Protein AF-A0A248TL08-F1 (afdb_monomer)

Nearest PDB structures (foldse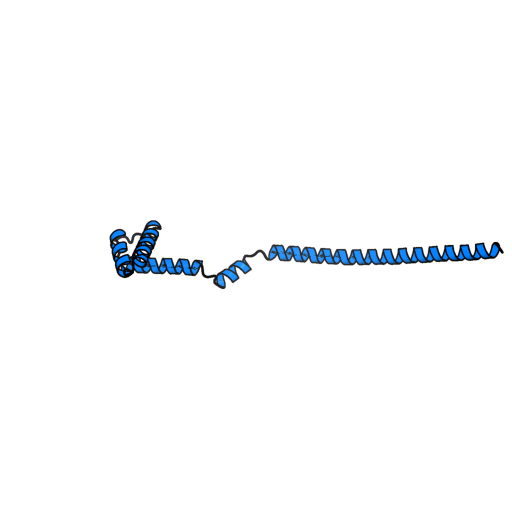ek):
  2rn7-assembly1_A  TM=7.076E-01  e=9.844E-02  Shigella flexneri
  4uus-assembly2_F  TM=6.185E-01  e=2.754E-01  Drosophila melanogaster
  1le8-assembly1_B  TM=5.223E-01  e=2.012E+00  Saccharomyces cerevisiae

Organism: NCBI:txid859143

pLDDT: mean 87.81, std 11.12, range [38.75, 98.25]

Mean predicted aligned error: 14.55 Å

Solvent-accessible surface area (backbone atoms only — not comparable to full-atom values): 7388 Å² total; per-residue (Å²): 135,83,84,76,76,88,47,72,70,56,52,51,52,48,52,50,42,42,49,53,29,55,72,74,70,47,56,66,66,58,26,28,47,53,42,12,65,76,70,77,49,52,42,67,58,47,50,56,50,52,53,50,54,50,50,52,53,51,58,68,72,47,88,46,69,66,59,52,53,49,47,64,70,67,48,70,60,66,58,58,52,51,51,52,52,52,53,53,53,51,49,54,54,50,52,53,51,49,51,54,51,48,52,53,49,52,54,52,52,51,52,51,52,53,52,52,50,50,52,52,52,52,52,50,52,56,53,58,78,69,109

InterPro domains:
  IPR001005 SANT/Myb domain [PS50090] (1-54)
  IPR001005 SANT/Myb domain [SM00717] (2-56)
  IPR001005 SANT/Myb domain [cd00167] (5-54)
  IPR009057 Homedomain-like superfamily [SSF46689] (5-113)

Structure (mmCIF, N/CA/C/O backbone):
data_AF-A0A248TL08-F1
#
_entry.id   AF-A0A248TL08-F1
#
loop_
_atom_site.group_PDB
_atom_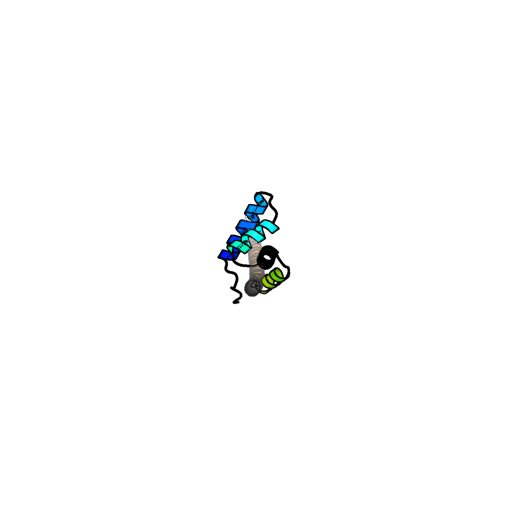site.id
_atom_site.type_symbol
_atom_site.label_atom_id
_atom_site.label_alt_id
_atom_site.label_comp_id
_atom_site.label_asym_id
_atom_site.label_entity_id
_atom_site.label_seq_id
_atom_site.pdbx_PDB_ins_code
_atom_site.Cartn_x
_atom_site.Cartn_y
_atom_site.Cartn_z
_atom_site.occupancy
_atom_site.B_iso_or_equiv
_atom_site.auth_seq_id
_atom_site.auth_comp_id
_atom_site.auth_asym_id
_atom_site.auth_atom_id
_atom_site.pdbx_PDB_model_num
ATOM 1 N N . MET A 1 1 ? -35.975 -19.083 43.648 1.00 38.75 1 MET A N 1
ATOM 2 C CA . MET A 1 1 ? -36.032 -17.703 43.125 1.00 38.75 1 MET A CA 1
ATOM 3 C C . MET A 1 1 ? -35.172 -17.673 41.878 1.00 38.75 1 MET A C 1
ATOM 5 O O . MET A 1 1 ? -33.973 -17.887 41.975 1.00 38.75 1 MET A O 1
ATOM 9 N N . THR A 1 2 ? -35.785 -17.579 40.704 1.00 44.53 2 THR A N 1
ATOM 10 C CA . THR A 1 2 ? -35.083 -17.592 39.417 1.00 44.53 2 THR A CA 1
ATOM 11 C C . THR A 1 2 ? -34.387 -16.250 39.218 1.00 44.53 2 THR A C 1
ATOM 13 O O . THR A 1 2 ? -35.051 -15.216 39.211 1.00 44.53 2 THR A O 1
ATOM 16 N N . HIS A 1 3 ? -33.061 -16.244 39.079 1.00 54.44 3 HIS A N 1
ATOM 17 C CA . HIS A 1 3 ? -32.327 -15.039 38.696 1.00 54.44 3 HIS A CA 1
ATOM 18 C C . HIS A 1 3 ? -32.708 -14.679 37.254 1.00 54.44 3 HIS A C 1
ATOM 20 O O . HIS A 1 3 ? -32.208 -15.281 36.308 1.00 54.44 3 HIS A O 1
ATOM 26 N N . ALA A 1 4 ? -33.646 -13.744 37.087 1.00 73.25 4 ALA A N 1
ATOM 27 C CA . ALA A 1 4 ? -34.045 -13.253 35.775 1.00 73.25 4 ALA A CA 1
ATOM 28 C C . ALA A 1 4 ? -32.848 -12.565 35.100 1.00 73.25 4 ALA A C 1
ATOM 30 O O . ALA A 1 4 ? -32.309 -11.592 35.639 1.00 73.25 4 ALA A O 1
ATOM 31 N N . SER A 1 5 ? -32.441 -13.076 33.935 1.00 83.19 5 SER A N 1
ATOM 32 C CA . SER A 1 5 ? -31.373 -12.487 33.124 1.00 83.19 5 SER A CA 1
ATOM 33 C C . SER A 1 5 ? -31.722 -11.045 32.762 1.00 83.19 5 SER A C 1
ATOM 35 O O . SER A 1 5 ? -32.852 -10.768 32.361 1.00 83.19 5 SER A O 1
ATOM 37 N N . TRP A 1 6 ? -30.758 -10.136 32.903 1.00 86.69 6 TRP A N 1
ATOM 38 C CA . TRP A 1 6 ? -30.902 -8.735 32.503 1.00 86.69 6 TRP A CA 1
ATOM 39 C C . TRP A 1 6 ? -31.280 -8.627 31.025 1.00 86.69 6 TRP A C 1
ATOM 41 O O . TRP A 1 6 ? -30.669 -9.299 30.191 1.00 86.69 6 TRP A O 1
ATOM 51 N N . GLN A 1 7 ? -32.287 -7.809 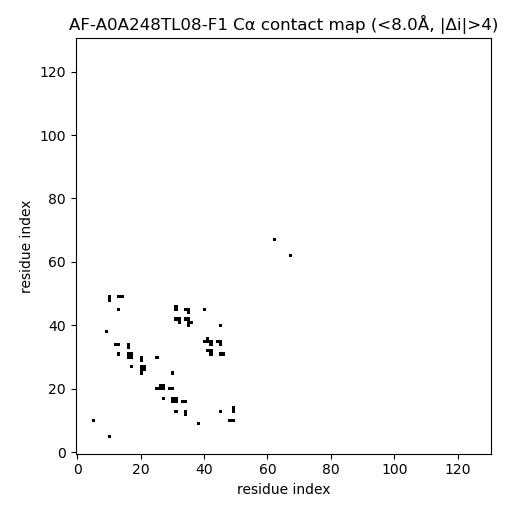30.727 1.00 89.50 7 GLN A N 1
ATOM 52 C CA . GLN A 1 7 ? -32.717 -7.489 29.365 1.00 89.50 7 GLN A CA 1
ATOM 53 C C . GLN A 1 7 ? -32.228 -6.095 28.961 1.00 89.50 7 GLN A C 1
ATOM 55 O O . GLN A 1 7 ? -31.955 -5.255 29.815 1.00 89.50 7 GLN A O 1
ATOM 60 N N . GLU A 1 8 ? -32.178 -5.821 27.660 1.00 87.50 8 GLU A N 1
ATOM 61 C CA . GLU A 1 8 ? -31.778 -4.506 27.141 1.00 87.50 8 GLU A CA 1
ATOM 62 C C . GLU A 1 8 ? -32.714 -3.377 27.610 1.00 87.50 8 GLU A C 1
ATOM 64 O O . GLU A 1 8 ? -32.259 -2.282 27.932 1.00 87.50 8 GLU A O 1
ATOM 69 N N . SER A 1 9 ? -34.013 -3.657 27.756 1.00 88.81 9 SER A N 1
ATOM 70 C CA . SER A 1 9 ? -34.980 -2.716 28.337 1.00 88.81 9 SER A CA 1
ATOM 71 C C . SER A 1 9 ? -34.671 -2.365 29.796 1.00 88.81 9 SER A C 1
ATOM 73 O O . SER A 1 9 ? -34.906 -1.236 30.224 1.00 88.81 9 SER A O 1
ATOM 75 N N . ASP A 1 10 ? -34.133 -3.320 30.564 1.00 90.50 10 ASP A N 1
ATOM 76 C CA . ASP A 1 10 ? -33.750 -3.100 31.963 1.00 90.50 10 ASP A CA 1
ATOM 77 C C . ASP A 1 10 ? -32.528 -2.180 32.048 1.00 90.50 10 ASP A C 1
ATOM 79 O O . ASP A 1 10 ? -32.446 -1.322 32.927 1.00 90.50 10 ASP A O 1
ATOM 83 N N . ASP A 1 11 ? -31.589 -2.363 31.119 1.00 91.50 11 ASP A N 1
ATOM 84 C CA . ASP A 1 11 ? -30.370 -1.569 30.997 1.00 91.50 11 ASP A CA 1
ATOM 85 C C . ASP A 1 11 ? -30.679 -0.125 30.582 1.00 91.50 11 ASP A C 1
ATOM 87 O O . ASP A 1 11 ? -30.146 0.811 31.180 1.00 91.50 11 ASP A O 1
ATOM 91 N N . GLN A 1 12 ? -31.580 0.063 29.609 1.00 92.31 12 GLN A N 1
ATOM 92 C CA . GLN A 1 12 ? -32.045 1.386 29.176 1.00 92.31 12 GLN A CA 1
ATOM 93 C C . GLN A 1 12 ? -32.712 2.150 30.324 1.00 92.31 12 GLN A C 1
ATOM 95 O O . GLN A 1 12 ? -32.343 3.293 30.592 1.00 92.31 12 GLN A O 1
ATOM 100 N N . LEU A 1 13 ? -33.630 1.505 31.052 1.00 92.38 13 LEU A N 1
ATOM 101 C CA . LEU A 1 13 ? -34.315 2.124 32.190 1.00 92.38 13 LEU A CA 1
ATOM 102 C C . LEU A 1 13 ? -33.337 2.505 33.313 1.00 92.38 13 LEU A C 1
ATOM 104 O O . LEU A 1 13 ? -33.469 3.558 33.938 1.00 92.38 13 LEU A O 1
ATOM 108 N N . LEU A 1 14 ? -32.356 1.643 33.591 1.00 92.94 14 LEU A N 1
ATOM 109 C CA . LEU A 1 14 ? -31.330 1.898 34.598 1.00 92.94 14 LEU A CA 1
ATOM 110 C C . LEU A 1 14 ? -30.432 3.080 34.208 1.00 92.94 14 LEU A C 1
ATOM 112 O O . LEU A 1 14 ? -30.107 3.908 35.058 1.00 92.94 14 LEU A O 1
ATOM 116 N N . GLU A 1 15 ? -30.029 3.168 32.940 1.00 92.75 15 GLU A N 1
ATOM 117 C CA . GLU A 1 15 ? -29.216 4.275 32.436 1.00 92.75 15 GLU A CA 1
ATOM 118 C C . GLU A 1 15 ? -29.989 5.601 32.449 1.00 92.75 15 GLU A C 1
ATOM 120 O O . GLU A 1 15 ? -29.453 6.608 32.913 1.00 92.75 15 GLU A O 1
ATOM 125 N N . GLU A 1 16 ? -31.253 5.595 32.022 1.00 93.62 16 GLU A N 1
ATOM 126 C CA . GLU A 1 16 ? -32.139 6.763 32.039 1.00 93.62 16 GLU A CA 1
ATOM 127 C C . GLU A 1 16 ? -32.307 7.328 33.455 1.00 93.62 16 GLU A C 1
ATOM 129 O O . GLU A 1 16 ? -32.017 8.501 33.682 1.00 93.62 16 GLU A O 1
ATOM 134 N N . LEU A 1 17 ? -32.672 6.486 34.428 1.00 92.69 17 LEU A N 1
ATOM 135 C CA . LEU A 1 17 ? -32.882 6.914 35.816 1.00 92.69 17 LEU A CA 1
ATOM 136 C C . LEU A 1 17 ? -31.616 7.479 36.457 1.00 92.69 17 LEU A C 1
ATOM 138 O O . LEU A 1 17 ? -31.666 8.484 37.163 1.00 92.69 17 LEU A O 1
ATOM 142 N N . VAL A 1 18 ? -30.464 6.844 36.227 1.00 92.56 18 VAL A N 1
ATOM 143 C CA . VAL A 1 18 ? -29.198 7.349 36.774 1.00 92.56 18 VAL A CA 1
ATOM 144 C C . VAL A 1 18 ? -28.828 8.686 36.134 1.00 92.56 18 VAL A C 1
ATOM 146 O O . VAL A 1 18 ? -28.297 9.556 36.828 1.00 92.56 18 VAL A O 1
ATOM 149 N N . ASN A 1 19 ? -29.116 8.879 34.847 1.00 91.88 19 ASN A N 1
ATOM 150 C CA . ASN A 1 19 ? -28.863 10.139 34.156 1.00 91.88 19 ASN A CA 1
ATOM 151 C C . ASN A 1 19 ? -29.809 11.252 34.628 1.00 91.88 19 ASN A C 1
ATOM 153 O O . ASN A 1 19 ? -29.328 12.343 34.918 1.00 91.88 19 ASN A O 1
ATOM 157 N N . GLU A 1 20 ? -31.104 10.970 34.774 1.00 92.88 20 GLU A N 1
ATOM 158 C CA . GLU A 1 20 ? -32.114 11.909 35.282 1.00 92.88 20 GLU A CA 1
ATOM 159 C C . GLU A 1 20 ? -31.738 12.420 36.680 1.00 92.88 20 GLU A C 1
ATOM 161 O O . GLU A 1 20 ? -31.598 13.623 36.898 1.00 92.88 20 GLU A O 1
ATOM 166 N N . TYR A 1 21 ? -31.461 11.508 37.614 1.00 92.31 21 TYR A N 1
ATOM 167 C CA . TYR A 1 21 ? -31.062 11.868 38.976 1.00 92.31 21 TYR A CA 1
ATOM 168 C C . TYR A 1 21 ? -29.724 12.617 39.006 1.00 92.31 21 TYR A C 1
ATOM 170 O O . TYR A 1 21 ? -29.566 13.574 39.759 1.00 92.31 21 TYR A O 1
ATOM 178 N N . SER A 1 22 ? -28.768 12.235 38.150 1.00 88.94 22 SER A N 1
ATOM 179 C CA . SER A 1 22 ? -27.491 12.956 38.048 1.00 88.94 22 SER A CA 1
ATOM 180 C C . SER A 1 22 ? -27.668 14.381 37.506 1.00 88.94 22 SER A C 1
ATOM 182 O O . SER A 1 22 ? -26.923 15.268 37.913 1.00 88.94 22 SER A O 1
ATOM 184 N N . GLN A 1 23 ? -28.626 14.613 36.602 1.00 89.38 23 GLN A N 1
ATOM 185 C CA . GLN A 1 23 ? -28.939 15.943 36.061 1.00 89.38 23 GLN A CA 1
ATOM 186 C C . GLN A 1 23 ? -29.687 16.816 37.072 1.00 89.38 23 GLN A C 1
ATOM 188 O O . GLN A 1 23 ? -29.428 18.015 37.151 1.00 89.38 23 GLN A O 1
ATOM 193 N N . ASN A 1 24 ? -30.558 16.209 37.878 1.00 90.06 24 ASN A N 1
ATOM 194 C CA . ASN A 1 24 ? -31.311 16.893 38.930 1.00 90.06 24 ASN A CA 1
ATOM 195 C C . ASN A 1 24 ? -30.466 17.201 40.184 1.00 90.06 24 ASN A C 1
ATOM 197 O O . ASN A 1 24 ? -30.916 17.934 41.061 1.00 90.06 24 ASN A O 1
ATOM 201 N N . GLY A 1 25 ? -29.229 16.689 40.258 1.00 87.19 25 GLY A N 1
ATOM 202 C CA . GLY A 1 25 ? -28.313 16.894 41.386 1.00 87.19 25 GLY A CA 1
ATOM 203 C C . GLY A 1 25 ? -28.530 15.932 42.558 1.00 87.19 25 GLY A C 1
ATOM 204 O O . GLY A 1 25 ? -27.919 16.105 43.614 1.00 87.19 25 GLY A O 1
ATOM 205 N N . ASP A 1 26 ? -29.367 14.912 42.372 1.00 87.75 26 ASP A N 1
ATOM 206 C CA . ASP A 1 26 ? -29.659 13.892 43.371 1.00 87.75 26 ASP A CA 1
ATOM 207 C C . ASP A 1 26 ? -28.552 12.831 43.457 1.00 87.75 26 ASP A C 1
ATOM 209 O O . ASP A 1 26 ? -27.702 12.662 42.574 1.00 87.75 26 ASP A O 1
ATOM 213 N N . SER A 1 27 ? -28.558 12.066 44.551 1.00 91.19 27 SER A N 1
ATOM 214 C CA . SER A 1 27 ? -27.564 11.017 44.753 1.00 91.19 27 SER A CA 1
ATOM 215 C C . SER A 1 27 ? -27.807 9.824 43.817 1.00 91.19 27 SER A C 1
ATOM 217 O O . SER A 1 27 ? -28.929 9.345 43.637 1.00 91.19 27 SER A O 1
ATOM 219 N N . LYS A 1 28 ? -26.723 9.251 43.275 1.00 87.56 28 LYS A N 1
ATOM 220 C CA . LYS A 1 28 ? -26.799 8.002 42.492 1.00 87.56 28 LYS A CA 1
ATOM 221 C C . LYS A 1 28 ? -27.361 6.831 43.306 1.00 87.56 28 LYS A C 1
ATOM 223 O O . LYS A 1 28 ? -27.932 5.914 42.728 1.00 87.56 28 LYS A O 1
ATOM 228 N N . ALA A 1 29 ? -27.218 6.855 44.633 1.00 90.38 29 ALA A N 1
ATOM 229 C CA . ALA A 1 29 ? -27.785 5.835 45.511 1.00 90.38 29 ALA A CA 1
ATOM 230 C C . ALA A 1 29 ? -29.322 5.856 45.487 1.00 90.38 29 ALA A C 1
ATOM 232 O O . ALA A 1 29 ? -29.946 4.798 45.411 1.00 90.38 29 ALA A O 1
ATOM 233 N N . ASP A 1 30 ? -29.934 7.043 45.464 1.00 91.12 30 ASP A N 1
ATOM 234 C CA . ASP A 1 30 ? -31.390 7.177 45.350 1.00 91.12 30 ASP A CA 1
ATOM 235 C C . ASP A 1 30 ? -31.887 6.771 43.957 1.00 91.12 30 ASP A C 1
ATOM 237 O O . ASP A 1 30 ? -32.927 6.115 43.841 1.00 91.12 30 ASP A O 1
ATOM 241 N N . ALA A 1 31 ? -31.094 7.039 42.913 1.00 92.62 31 ALA A N 1
ATOM 242 C CA . ALA A 1 31 ? -31.360 6.543 41.564 1.00 92.62 31 ALA A CA 1
ATOM 243 C C . ALA A 1 31 ? -31.379 5.002 41.518 1.00 92.62 31 ALA A C 1
ATOM 245 O O . ALA A 1 31 ? -32.314 4.400 40.984 1.00 92.62 31 ALA A O 1
ATOM 246 N N . PHE A 1 32 ? -30.392 4.341 42.139 1.00 93.94 32 PHE A N 1
ATOM 247 C CA . PHE A 1 32 ? -30.343 2.876 42.215 1.00 93.94 32 PHE A CA 1
ATOM 248 C C . PHE A 1 32 ? -31.469 2.289 43.069 1.00 93.94 32 PHE A C 1
ATOM 250 O O . PHE A 1 32 ? -31.992 1.232 42.717 1.00 93.94 32 PHE A O 1
ATOM 257 N N . ARG A 1 33 ? -31.899 2.975 44.135 1.00 93.81 33 ARG A N 1
ATOM 258 C CA . ARG A 1 33 ? -33.082 2.593 44.923 1.00 93.81 33 ARG A CA 1
ATOM 259 C C . ARG A 1 33 ? -34.362 2.641 44.101 1.00 93.81 33 ARG A C 1
ATOM 261 O O . ARG A 1 33 ? -35.169 1.710 44.150 1.00 93.81 33 ARG A O 1
ATOM 268 N N . MET A 1 34 ? -34.546 3.703 43.321 1.00 91.38 34 MET A N 1
ATOM 269 C CA . MET A 1 34 ? -35.712 3.847 42.452 1.00 91.38 34 MET A CA 1
ATOM 270 C C . MET A 1 34 ? -35.705 2.802 41.328 1.00 91.38 34 MET A C 1
ATOM 272 O O . MET A 1 34 ? -36.729 2.164 41.068 1.00 91.38 34 MET A O 1
ATOM 276 N N . ALA A 1 35 ? -34.543 2.562 40.715 1.00 91.81 35 ALA A N 1
ATOM 277 C CA . ALA A 1 35 ? -34.365 1.533 39.694 1.00 91.81 35 ALA A CA 1
ATOM 278 C C . ALA A 1 35 ? -34.620 0.122 40.249 1.00 91.81 35 ALA A C 1
ATOM 280 O O . ALA A 1 35 ? -35.357 -0.651 39.641 1.00 91.81 35 ALA A O 1
ATOM 281 N N . ALA A 1 36 ? -34.102 -0.192 41.439 1.00 92.81 36 ALA A N 1
ATOM 282 C CA . ALA A 1 36 ? -34.334 -1.455 42.139 1.00 92.81 36 ALA A CA 1
ATOM 283 C C . ALA A 1 36 ? -35.830 -1.723 42.361 1.00 92.81 36 ALA A C 1
ATOM 285 O O . ALA A 1 36 ? -36.320 -2.818 42.072 1.00 92.81 36 ALA A O 1
ATOM 286 N N . LYS A 1 37 ? -36.576 -0.696 42.788 1.00 92.81 37 LYS A N 1
ATOM 287 C CA . LYS A 1 37 ? -38.028 -0.777 42.975 1.00 92.81 37 LYS A CA 1
ATOM 288 C C . LYS A 1 37 ? -38.777 -1.009 41.659 1.00 92.81 37 LYS A C 1
ATOM 290 O O . LYS A 1 37 ? -39.697 -1.822 41.639 1.00 92.81 37 LYS A O 1
ATOM 295 N N . LYS A 1 38 ? -38.395 -0.324 40.573 1.00 90.88 38 LYS A N 1
ATOM 296 C CA . LYS A 1 38 ? -39.036 -0.474 39.251 1.00 90.88 38 LYS A CA 1
ATOM 297 C C . LYS A 1 38 ? -38.711 -1.814 38.578 1.00 90.88 38 LYS A C 1
ATOM 299 O O . LYS A 1 38 ? -39.583 -2.393 37.944 1.00 90.88 38 LYS A O 1
ATOM 304 N N . LEU A 1 39 ? -37.487 -2.316 38.741 1.00 88.81 39 LEU A N 1
ATOM 305 C CA . LEU A 1 39 ? -37.006 -3.560 38.125 1.00 88.81 39 LEU A CA 1
ATOM 306 C C . LEU A 1 39 ? -37.270 -4.809 38.981 1.00 88.81 39 LEU A C 1
ATOM 308 O O . LEU A 1 39 ? -36.982 -5.920 38.542 1.00 88.81 39 LEU A O 1
ATOM 312 N N . GLY A 1 40 ? -37.763 -4.650 40.214 1.00 87.81 40 GLY A N 1
ATOM 313 C CA . GLY A 1 40 ? -37.957 -5.763 41.149 1.00 87.81 40 GLY A CA 1
ATOM 314 C C . GLY A 1 40 ? -36.648 -6.465 41.537 1.00 87.81 40 GLY A C 1
ATOM 315 O O . GLY A 1 40 ? -36.639 -7.671 41.781 1.00 87.81 40 GLY A O 1
ATOM 316 N N . ARG A 1 41 ? -35.528 -5.730 41.561 1.00 87.88 41 ARG A N 1
ATOM 317 C CA . ARG A 1 41 ? -34.177 -6.235 41.876 1.00 87.88 41 ARG A CA 1
ATOM 318 C C . ARG A 1 41 ? -33.595 -5.507 43.092 1.00 87.88 41 ARG A C 1
ATOM 320 O O . ARG A 1 41 ? -34.190 -4.567 43.601 1.00 87.88 41 ARG A O 1
ATOM 327 N N . THR A 1 42 ? -32.433 -5.937 43.585 1.00 91.75 42 THR A N 1
ATOM 328 C CA . THR A 1 42 ? -31.740 -5.250 44.689 1.00 91.75 42 THR A CA 1
ATOM 329 C C . THR A 1 42 ? -30.967 -4.025 44.192 1.00 91.75 42 THR A C 1
ATOM 331 O O . THR A 1 42 ? -30.512 -3.989 43.045 1.00 91.75 42 THR A O 1
ATOM 334 N N . GLU A 1 43 ? -30.762 -3.036 45.070 1.00 91.75 43 GLU A N 1
ATOM 335 C CA . GLU A 1 43 ? -29.935 -1.849 44.781 1.00 91.75 43 GLU A CA 1
ATOM 336 C C . GLU A 1 43 ? -28.522 -2.251 44.337 1.00 91.75 43 GLU A C 1
ATOM 338 O O . GLU A 1 43 ? -28.009 -1.749 43.338 1.00 91.75 43 GLU A O 1
ATOM 343 N N . SER A 1 44 ? -27.936 -3.240 45.019 1.00 90.06 44 SER A N 1
ATOM 344 C CA . SER A 1 44 ? -26.620 -3.793 44.691 1.00 90.06 44 SER A CA 1
ATOM 345 C C . SER A 1 44 ? -26.564 -4.402 43.289 1.00 90.06 44 SER A C 1
ATOM 347 O O . SER A 1 44 ? -25.590 -4.189 42.572 1.00 90.06 44 SER A O 1
ATOM 349 N N . ALA A 1 45 ? -27.614 -5.108 42.858 1.00 90.38 45 ALA A N 1
ATOM 350 C CA . ALA A 1 45 ? -27.668 -5.698 41.525 1.00 90.38 45 ALA A CA 1
ATOM 351 C C . ALA A 1 45 ? -27.723 -4.614 40.438 1.00 90.38 45 ALA A C 1
ATOM 353 O O . ALA A 1 45 ? -27.028 -4.727 39.428 1.00 90.38 45 ALA A O 1
ATOM 354 N N . CYS A 1 46 ? -28.495 -3.545 40.667 1.00 92.25 46 CYS A N 1
ATOM 355 C CA . CYS A 1 46 ? -28.568 -2.390 39.768 1.00 92.25 46 CYS A CA 1
ATOM 356 C C . CYS A 1 46 ? -27.225 -1.651 39.705 1.00 92.25 46 CYS A C 1
ATOM 358 O O . CYS A 1 46 ? -26.738 -1.335 38.621 1.00 92.25 46 CYS A O 1
ATOM 360 N N . GLN A 1 47 ? -26.576 -1.451 40.854 1.00 92.81 47 GLN A N 1
ATOM 361 C CA . GLN A 1 47 ? -25.260 -0.829 40.921 1.00 92.81 47 GLN A CA 1
ATOM 362 C C . GLN A 1 47 ? -24.226 -1.639 40.131 1.00 92.81 47 GLN A C 1
ATOM 364 O O . GLN A 1 47 ? -23.561 -1.086 39.256 1.00 92.81 47 GLN A O 1
ATOM 369 N N . THR A 1 48 ? -24.094 -2.944 40.387 1.00 92.69 48 THR A N 1
ATOM 370 C CA . THR A 1 48 ? -23.147 -3.802 39.657 1.00 92.69 48 THR A CA 1
ATOM 371 C C . THR A 1 48 ? -23.428 -3.801 38.155 1.00 92.69 48 THR A C 1
ATOM 373 O O . THR A 1 48 ? -22.490 -3.707 37.362 1.00 92.69 48 THR A O 1
ATOM 376 N N . ARG A 1 49 ? -24.704 -3.842 37.744 1.00 92.06 49 ARG A N 1
ATOM 377 C CA . ARG A 1 49 ? -25.081 -3.793 36.325 1.00 92.06 49 ARG A CA 1
ATOM 378 C C . ARG A 1 49 ? -24.642 -2.490 35.662 1.00 92.06 49 ARG A C 1
ATOM 380 O O . ARG A 1 49 ? -23.972 -2.545 34.636 1.00 92.06 49 ARG A O 1
ATOM 387 N N . TYR A 1 50 ? -24.928 -1.346 36.282 1.00 92.19 50 TYR A N 1
ATOM 388 C CA . TYR A 1 50 ? -24.555 -0.031 35.757 1.00 92.19 50 TYR A CA 1
ATOM 389 C C . TYR A 1 50 ? -23.037 0.131 35.585 1.00 92.19 50 TYR A C 1
ATOM 391 O O . TYR A 1 50 ? -22.573 0.607 34.549 1.00 92.19 50 TYR A O 1
ATOM 399 N N . HIS A 1 51 ? -22.245 -0.305 36.571 1.00 91.44 51 HIS A N 1
ATOM 400 C CA . HIS A 1 51 ? -20.781 -0.237 36.479 1.00 91.44 51 HIS A CA 1
ATOM 401 C C . HIS A 1 51 ? -20.237 -1.137 35.366 1.00 91.44 51 HIS A C 1
ATOM 403 O O . HIS A 1 51 ? -19.332 -0.728 34.641 1.00 91.44 51 HIS A O 1
ATOM 409 N N . ASN A 1 52 ? -20.814 -2.327 35.182 1.00 90.81 52 ASN A N 1
ATOM 410 C CA . ASN A 1 52 ? -20.441 -3.208 34.079 1.00 90.81 52 ASN A CA 1
ATOM 411 C C . ASN A 1 52 ? -20.789 -2.586 32.720 1.00 90.81 52 ASN A C 1
ATOM 413 O O . ASN A 1 52 ? -19.943 -2.588 31.836 1.00 90.81 52 ASN A O 1
ATOM 417 N N . MET A 1 53 ? -21.976 -1.986 32.570 1.00 89.12 53 MET A N 1
ATOM 418 C CA . MET A 1 53 ? -22.365 -1.282 31.340 1.00 89.12 53 MET A CA 1
ATOM 419 C C . MET A 1 53 ? -21.406 -0.133 31.003 1.00 89.12 53 MET A C 1
ATOM 421 O O . MET A 1 53 ? -20.962 -0.013 29.862 1.00 89.12 53 MET A O 1
ATOM 425 N N . LYS A 1 54 ? -21.058 0.693 31.999 1.00 87.81 54 LYS A N 1
ATOM 426 C CA . LYS A 1 54 ? -20.073 1.779 31.864 1.00 87.81 54 LYS A CA 1
ATOM 427 C C . LYS A 1 54 ? -18.717 1.246 31.413 1.00 87.81 54 LYS A C 1
ATOM 429 O O . LYS A 1 54 ? -18.191 1.719 30.412 1.00 87.81 54 LYS A O 1
ATOM 434 N N . LYS A 1 55 ? -18.212 0.215 32.093 1.00 85.25 55 LYS A N 1
ATOM 435 C CA . LYS A 1 55 ? -16.934 -0.420 31.769 1.00 85.25 55 LYS A CA 1
ATOM 436 C C . LYS A 1 55 ? -16.921 -0.980 30.346 1.00 85.25 55 LYS A C 1
ATOM 438 O O . LYS A 1 55 ? -15.975 -0.739 29.612 1.00 85.25 55 LYS A O 1
ATOM 443 N N . THR A 1 56 ? -17.985 -1.657 29.915 1.00 82.19 56 THR A N 1
ATOM 444 C CA . THR A 1 56 ? -18.084 -2.172 28.541 1.00 82.19 56 THR A CA 1
ATOM 445 C C . THR A 1 56 ? -18.115 -1.048 27.502 1.00 82.19 56 THR A C 1
ATOM 447 O O . THR A 1 56 ? -17.477 -1.182 26.460 1.00 82.19 56 THR A O 1
ATOM 450 N N . LYS A 1 57 ? -18.807 0.072 27.770 1.00 79.44 57 LYS A N 1
ATOM 451 C CA . LYS A 1 57 ? -18.788 1.249 26.880 1.00 79.44 57 LYS A CA 1
ATOM 452 C C . LYS A 1 57 ? -17.392 1.880 26.809 1.00 79.44 57 LYS A C 1
ATOM 454 O O . LYS A 1 57 ? -16.927 2.187 25.716 1.00 79.44 57 LYS A O 1
ATOM 459 N N . GLU A 1 58 ? -16.708 2.013 27.943 1.00 77.50 58 GLU A N 1
ATOM 460 C CA . GLU A 1 58 ? -15.334 2.529 28.016 1.00 77.50 58 GLU A CA 1
ATOM 461 C C . GLU A 1 58 ? -14.346 1.617 27.267 1.00 77.50 58 GLU A C 1
ATOM 463 O O . GLU A 1 58 ? -13.584 2.098 26.426 1.00 77.50 58 GLU A O 1
ATOM 468 N N . ASP A 1 59 ? -14.429 0.2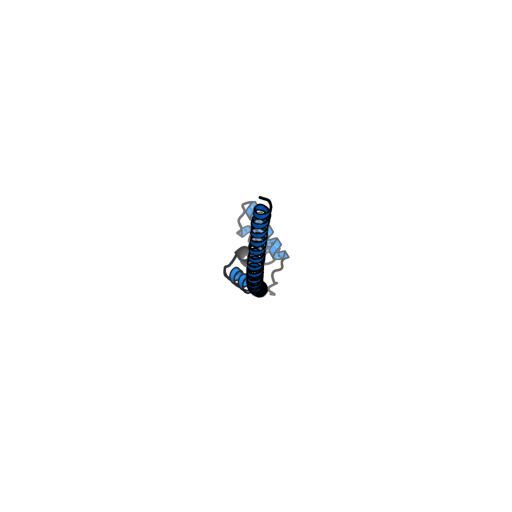99 27.470 1.00 71.81 59 ASP A N 1
ATOM 469 C CA . ASP A 1 59 ? -13.628 -0.715 26.771 1.00 71.81 59 ASP A CA 1
ATOM 470 C C . ASP A 1 59 ? -13.928 -0.764 25.258 1.00 71.81 59 ASP A C 1
ATOM 472 O O . ASP A 1 59 ? -13.051 -1.088 24.449 1.00 71.81 59 ASP A O 1
ATOM 476 N N . ALA A 1 60 ? -15.156 -0.434 24.843 1.00 68.38 60 ALA A N 1
ATOM 477 C CA . ALA A 1 60 ? -15.527 -0.323 23.434 1.00 68.38 60 ALA A CA 1
ATOM 478 C C . ALA A 1 60 ? -14.884 0.908 22.775 1.00 68.38 60 ALA A C 1
ATOM 480 O O . ALA A 1 60 ? -14.352 0.791 21.672 1.00 68.38 60 ALA A O 1
ATOM 481 N N . THR A 1 61 ? -14.871 2.053 23.466 1.00 68.31 61 THR A N 1
ATOM 482 C CA . THR A 1 61 ? -14.233 3.296 22.992 1.00 68.31 61 THR A CA 1
ATOM 483 C C . THR A 1 61 ? -12.710 3.309 23.133 1.00 68.31 61 THR A C 1
ATOM 485 O O . THR A 1 61 ? -12.034 4.074 22.450 1.00 68.31 61 THR A O 1
ATOM 488 N N . SER A 1 62 ? -12.154 2.459 23.997 1.00 72.25 62 SER A N 1
ATOM 489 C CA . SER A 1 62 ? -10.714 2.333 24.188 1.00 72.25 62 SER A CA 1
ATOM 490 C C . SER A 1 62 ? -10.090 1.521 23.050 1.00 72.25 62 SER A C 1
ATOM 492 O O . SER A 1 62 ? -10.379 0.330 22.844 1.00 72.25 62 SER A O 1
ATOM 494 N N . LEU A 1 63 ? -9.218 2.184 22.287 1.00 75.88 63 LEU A N 1
ATOM 495 C CA . LEU A 1 63 ? -8.358 1.542 21.303 1.00 75.88 63 LEU A CA 1
ATOM 496 C C . LEU A 1 63 ? -7.237 0.807 22.050 1.00 75.88 63 LEU A C 1
ATOM 498 O O . LEU A 1 63 ? -6.233 1.404 22.435 1.00 75.88 63 LEU A O 1
ATOM 502 N N . SER A 1 64 ? -7.420 -0.494 22.279 1.00 82.38 64 SER A N 1
ATOM 503 C CA . SER A 1 64 ? -6.390 -1.322 22.905 1.00 82.38 64 SER A CA 1
ATOM 504 C C . SER A 1 64 ? -5.340 -1.758 21.888 1.00 82.38 64 SER A C 1
ATOM 506 O O . SER A 1 64 ? -5.637 -2.023 20.720 1.00 82.38 64 SER A O 1
ATOM 508 N N . ILE A 1 65 ? -4.097 -1.896 22.349 1.00 80.69 65 ILE A N 1
ATOM 509 C CA . ILE A 1 65 ? -3.001 -2.379 21.506 1.00 80.69 65 ILE A CA 1
ATOM 510 C C . ILE A 1 65 ? -3.272 -3.793 20.973 1.00 80.69 65 ILE A C 1
ATOM 512 O O . ILE A 1 65 ? -2.872 -4.117 19.863 1.00 80.69 65 ILE A O 1
ATOM 516 N N . GLN A 1 66 ? -4.023 -4.615 21.710 1.00 83.12 66 GLN A N 1
ATOM 517 C CA . GLN A 1 66 ? -4.455 -5.940 21.265 1.00 83.12 66 GLN A CA 1
ATOM 518 C C . GLN A 1 66 ? -5.384 -5.860 20.048 1.00 83.12 66 GLN A C 1
ATOM 520 O O . GLN A 1 66 ? -5.167 -6.605 19.096 1.00 83.12 66 GLN A O 1
ATOM 525 N N . LYS A 1 67 ? -6.350 -4.928 20.034 1.00 81.94 67 LYS A N 1
ATOM 526 C CA . LYS A 1 67 ? -7.227 -4.696 18.870 1.00 81.94 67 LYS A CA 1
ATOM 527 C C . LYS A 1 67 ? -6.427 -4.214 17.654 1.00 81.94 67 LYS A C 1
ATOM 529 O O . LYS A 1 67 ? -6.701 -4.638 16.539 1.00 81.94 67 LYS A O 1
ATOM 534 N N . VAL A 1 68 ? -5.411 -3.371 17.866 1.00 83.50 68 VAL A N 1
ATOM 535 C CA . VAL A 1 68 ? -4.502 -2.917 16.794 1.00 83.50 68 VAL A CA 1
ATOM 536 C C . VAL A 1 68 ? -3.674 -4.080 16.243 1.00 83.50 68 VAL A C 1
ATOM 538 O O . VAL A 1 68 ? -3.574 -4.240 15.032 1.00 83.50 68 VAL A O 1
ATOM 541 N N . ILE A 1 69 ? -3.117 -4.926 17.114 1.00 82.88 69 ILE A N 1
ATOM 542 C CA . ILE A 1 69 ? -2.348 -6.115 16.715 1.00 82.88 69 ILE A CA 1
ATOM 543 C C . ILE A 1 69 ? -3.222 -7.096 15.929 1.00 82.88 69 ILE A C 1
ATOM 545 O O . ILE A 1 69 ? -2.771 -7.647 14.929 1.00 82.88 69 ILE A O 1
ATOM 549 N N . GLU A 1 70 ? -4.454 -7.330 16.374 1.00 83.81 70 GLU A N 1
ATOM 550 C CA . GLU A 1 70 ? -5.410 -8.191 15.679 1.00 83.81 70 GLU A CA 1
ATOM 551 C C . GLU A 1 70 ? -5.756 -7.627 14.301 1.00 83.81 70 GLU A C 1
ATOM 553 O O . GLU A 1 70 ? -5.580 -8.324 13.305 1.00 83.81 70 GLU A O 1
ATOM 558 N N . TYR A 1 71 ? -6.120 -6.344 14.230 1.00 80.50 71 TYR A N 1
ATOM 559 C CA . TYR A 1 71 ? -6.407 -5.666 12.970 1.00 80.50 71 TYR A CA 1
ATOM 560 C C . TYR A 1 71 ? -5.234 -5.760 11.986 1.00 80.50 71 TYR A C 1
ATOM 562 O O . TYR A 1 71 ? -5.430 -6.173 10.844 1.00 80.50 71 TYR A O 1
ATOM 570 N N . LEU A 1 72 ? -4.008 -5.466 12.431 1.00 79.12 72 LEU A N 1
ATOM 571 C CA . LEU A 1 72 ? -2.800 -5.555 11.602 1.00 79.12 72 LEU A CA 1
ATOM 572 C C . LEU A 1 72 ? -2.505 -6.987 11.139 1.00 79.12 72 LEU A C 1
ATOM 574 O O . LEU A 1 72 ? -2.028 -7.172 10.027 1.00 79.12 72 LEU A O 1
ATOM 578 N N . LYS A 1 73 ? -2.825 -8.004 11.948 1.00 75.69 73 LYS A N 1
ATOM 579 C CA . LYS A 1 73 ? -2.709 -9.416 11.545 1.00 75.69 73 LYS A CA 1
ATOM 580 C C . LYS A 1 73 ? -3.788 -9.849 10.550 1.00 75.69 73 LYS A C 1
ATOM 582 O O . LYS A 1 73 ? -3.544 -10.758 9.763 1.00 75.69 73 LYS A O 1
ATOM 587 N N . THR A 1 74 ? -4.978 -9.251 10.613 1.00 74.25 74 THR A N 1
ATOM 588 C CA . THR A 1 74 ? -6.118 -9.577 9.735 1.00 74.25 74 THR A CA 1
ATOM 589 C C . THR A 1 74 ? -6.199 -8.716 8.473 1.00 74.25 74 THR A C 1
ATOM 591 O O . THR A 1 74 ? -6.903 -9.079 7.533 1.00 74.25 74 THR A O 1
ATOM 594 N N . THR A 1 75 ? -5.488 -7.586 8.432 1.00 68.75 75 THR A N 1
ATOM 595 C CA . THR A 1 75 ? -5.377 -6.742 7.235 1.00 68.75 75 THR A CA 1
ATOM 596 C C . THR A 1 75 ? -4.655 -7.545 6.144 1.00 68.75 75 THR A C 1
ATOM 598 O O . THR A 1 75 ? -3.623 -8.150 6.438 1.00 68.75 75 THR A O 1
ATOM 601 N N . PRO A 1 76 ? -5.174 -7.619 4.902 1.00 63.34 76 PRO A N 1
ATOM 602 C CA . PRO A 1 76 ? -4.686 -8.564 3.905 1.00 63.34 76 PRO A CA 1
ATOM 603 C C . PRO A 1 76 ? -3.376 -8.078 3.271 1.00 63.34 76 PRO A C 1
ATOM 605 O O . PRO A 1 76 ? -3.342 -7.595 2.143 1.00 63.34 76 PRO A O 1
ATOM 608 N N . ASP A 1 77 ? -2.281 -8.292 3.993 1.00 62.72 77 ASP A N 1
ATOM 609 C CA . ASP A 1 77 ? -0.898 -8.106 3.539 1.00 62.72 77 ASP A CA 1
ATOM 610 C C . ASP A 1 77 ? -0.582 -8.951 2.284 1.00 62.72 77 ASP A C 1
ATOM 612 O O . ASP A 1 77 ? 0.309 -8.636 1.505 1.00 62.72 77 ASP A O 1
ATOM 616 N N . LEU A 1 78 ? -1.360 -10.009 2.025 1.00 62.25 78 LEU A N 1
ATOM 617 C CA . LEU A 1 78 ? -1.208 -10.897 0.866 1.00 62.25 78 LEU A CA 1
ATOM 618 C C . LEU A 1 78 ? -1.446 -10.209 -0.486 1.00 62.25 78 LEU A C 1
ATOM 620 O O . LEU A 1 78 ? -0.720 -10.497 -1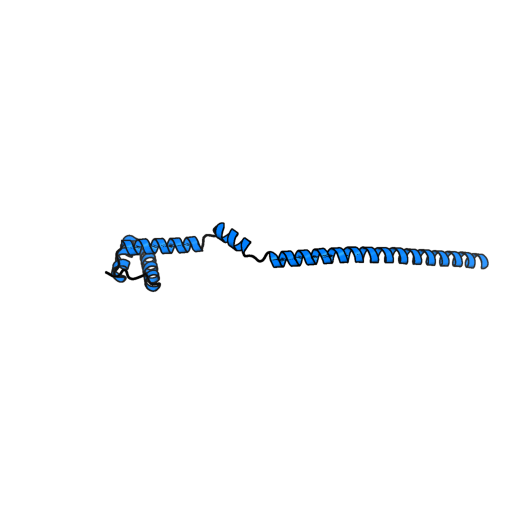.438 1.00 62.25 78 LEU A O 1
ATOM 624 N N . LEU A 1 79 ? -2.429 -9.306 -0.580 1.00 65.75 79 LEU A N 1
ATOM 625 C CA . LEU A 1 79 ? -2.721 -8.585 -1.825 1.00 65.75 79 LEU A CA 1
ATOM 626 C C . LEU A 1 79 ? -1.607 -7.584 -2.134 1.00 65.75 79 LEU A C 1
ATOM 628 O O . LEU A 1 79 ? -1.036 -7.626 -3.222 1.00 65.75 79 LEU A O 1
ATOM 632 N N . LEU A 1 80 ? -1.211 -6.793 -1.135 1.00 73.19 80 LEU A N 1
ATOM 633 C CA . LEU A 1 80 ? -0.152 -5.795 -1.268 1.00 73.19 80 LEU A CA 1
ATOM 634 C C . LEU A 1 80 ? 1.217 -6.436 -1.551 1.00 73.19 80 LEU A C 1
ATOM 636 O O . LEU A 1 80 ? 2.015 -5.902 -2.319 1.00 73.19 80 LEU A O 1
ATOM 640 N N . LEU A 1 81 ? 1.497 -7.608 -0.973 1.00 78.25 81 LEU A N 1
ATOM 641 C CA . LEU A 1 81 ? 2.729 -8.348 -1.247 1.00 78.25 81 LEU A CA 1
ATOM 642 C C . LEU A 1 81 ? 2.739 -8.941 -2.664 1.00 78.25 81 LEU A C 1
ATOM 644 O O . LEU A 1 81 ? 3.790 -8.982 -3.303 1.00 78.25 81 LEU A O 1
ATOM 648 N N . SER A 1 82 ? 1.590 -9.414 -3.156 1.00 82.94 82 SER A N 1
ATOM 649 C CA . SER A 1 82 ? 1.470 -9.942 -4.521 1.00 82.94 82 SER A CA 1
ATOM 650 C C . SER A 1 82 ? 1.609 -8.844 -5.575 1.00 82.94 82 SER A C 1
ATOM 652 O O . SER A 1 82 ? 2.325 -9.028 -6.557 1.00 82.94 82 SER A O 1
ATOM 654 N N . GLU A 1 83 ? 1.011 -7.682 -5.320 1.00 88.81 83 GLU A N 1
ATOM 655 C CA . GLU A 1 83 ? 1.081 -6.514 -6.192 1.00 88.81 83 GLU A CA 1
ATOM 656 C C . GLU A 1 83 ? 2.497 -5.934 -6.223 1.00 88.81 83 GLU A C 1
ATOM 658 O O . GLU A 1 83 ? 3.049 -5.732 -7.298 1.00 88.81 83 GLU A O 1
ATOM 663 N N . ASN A 1 84 ? 3.159 -5.801 -5.068 1.00 87.38 84 ASN A N 1
ATOM 664 C CA . ASN A 1 84 ? 4.565 -5.386 -5.020 1.00 87.38 84 ASN A CA 1
ATOM 665 C C . ASN A 1 84 ? 5.489 -6.330 -5.799 1.00 87.38 84 ASN A C 1
ATOM 667 O O . ASN A 1 84 ? 6.405 -5.877 -6.480 1.00 87.38 84 ASN A O 1
ATOM 671 N N . LYS A 1 85 ? 5.260 -7.646 -5.725 1.00 91.50 85 LYS A N 1
ATOM 672 C CA . LYS A 1 85 ? 6.040 -8.613 -6.512 1.00 91.50 85 LYS A CA 1
ATOM 673 C C . LYS A 1 85 ? 5.805 -8.453 -8.013 1.00 91.50 85 LYS A C 1
ATOM 675 O O . LYS A 1 85 ? 6.764 -8.544 -8.773 1.00 91.50 85 LYS A O 1
ATOM 680 N N . ALA A 1 86 ? 4.562 -8.220 -8.431 1.00 94.31 86 ALA A N 1
ATOM 681 C CA . ALA A 1 86 ? 4.235 -7.982 -9.833 1.00 94.31 86 ALA A CA 1
ATOM 682 C C . ALA A 1 86 ? 4.886 -6.689 -10.351 1.00 94.31 86 ALA A C 1
ATOM 684 O O . ALA A 1 86 ? 5.514 -6.708 -11.405 1.00 94.31 86 ALA A O 1
ATOM 685 N N . LEU A 1 87 ? 4.823 -5.609 -9.567 1.00 95.75 87 LEU A N 1
ATOM 686 C CA . LEU A 1 87 ? 5.444 -4.323 -9.896 1.00 95.75 87 LEU A CA 1
ATOM 687 C C . LEU A 1 87 ? 6.970 -4.414 -10.001 1.00 95.75 87 LEU A C 1
ATOM 689 O O . LEU A 1 87 ? 7.564 -3.796 -10.879 1.00 95.75 87 LEU A O 1
ATOM 693 N N . LEU A 1 88 ? 7.620 -5.197 -9.134 1.00 96.38 88 LEU A N 1
ATOM 694 C CA . LEU A 1 88 ? 9.065 -5.424 -9.228 1.00 96.38 88 LEU A CA 1
ATOM 695 C C . LEU A 1 88 ? 9.450 -6.119 -10.539 1.00 96.38 88 LEU A C 1
ATOM 697 O O . LEU A 1 88 ? 10.422 -5.716 -11.171 1.00 96.38 88 LEU A O 1
ATOM 701 N N . LEU A 1 89 ? 8.672 -7.120 -10.961 1.00 96.69 89 LEU A N 1
ATOM 702 C CA . LEU A 1 89 ? 8.905 -7.813 -12.226 1.00 96.69 89 LEU A CA 1
ATOM 703 C C . LEU A 1 89 ? 8.667 -6.892 -13.432 1.00 96.69 89 LEU A C 1
ATOM 705 O O . LEU A 1 89 ? 9.433 -6.918 -14.390 1.00 96.69 89 LEU A O 1
ATOM 709 N N . GLU A 1 90 ? 7.615 -6.072 -13.389 1.00 97.38 90 GLU A N 1
ATOM 710 C CA . GLU A 1 90 ? 7.331 -5.095 -14.444 1.00 97.38 90 GLU A CA 1
ATOM 711 C C . GLU A 1 90 ? 8.447 -4.049 -14.559 1.00 97.38 90 GLU A C 1
ATOM 713 O O . GLU A 1 90 ? 8.895 -3.750 -15.665 1.00 97.38 90 GLU A O 1
ATOM 718 N N . ASN A 1 91 ? 8.959 -3.550 -13.432 1.00 97.25 91 ASN A N 1
ATOM 719 C CA . ASN A 1 91 ? 10.091 -2.626 -13.423 1.00 97.25 91 ASN A CA 1
ATOM 720 C C . ASN A 1 91 ? 11.344 -3.239 -14.055 1.00 97.25 91 ASN A C 1
ATOM 722 O O . ASN A 1 91 ? 11.981 -2.583 -14.874 1.00 97.25 91 ASN A O 1
ATOM 726 N N . GLU A 1 92 ? 11.673 -4.490 -13.729 1.00 97.94 92 GLU A N 1
ATOM 727 C CA . GLU A 1 92 ? 12.820 -5.188 -14.323 1.00 97.94 92 GLU A CA 1
ATOM 728 C C . GLU A 1 92 ? 12.679 -5.297 -15.853 1.00 97.94 92 GLU A C 1
ATOM 730 O O . GLU A 1 92 ? 13.603 -4.971 -16.600 1.00 97.94 92 GLU A O 1
ATOM 735 N N . GLN A 1 93 ? 11.486 -5.655 -16.340 1.00 97.94 93 GLN A N 1
ATOM 736 C CA . GLN A 1 93 ? 11.203 -5.723 -17.778 1.00 97.94 93 GLN A CA 1
ATOM 737 C C . GLN A 1 93 ? 11.279 -4.350 -18.460 1.00 97.94 93 GLN A C 1
ATOM 739 O O . GLN A 1 93 ? 11.756 -4.236 -19.593 1.00 97.94 93 GLN A O 1
ATOM 744 N N . LEU A 1 94 ? 10.801 -3.297 -17.795 1.00 98.19 94 LEU A N 1
ATOM 745 C CA . LEU A 1 94 ? 10.876 -1.929 -18.306 1.00 98.19 94 LEU A CA 1
ATOM 746 C C . LEU A 1 94 ? 12.318 -1.425 -18.366 1.00 98.19 94 LEU A C 1
ATOM 748 O O . LEU A 1 94 ? 12.680 -0.749 -19.330 1.00 98.19 94 LEU A O 1
ATOM 752 N N . GLU A 1 95 ? 13.148 -1.757 -17.379 1.00 98.06 95 GLU A N 1
ATOM 753 C CA . GLU A 1 95 ? 14.575 -1.432 -17.381 1.00 98.06 95 GLU A CA 1
ATOM 754 C C . GLU A 1 95 ? 15.305 -2.115 -18.541 1.00 98.06 95 GLU A C 1
ATOM 756 O O . GLU A 1 95 ? 16.060 -1.457 -19.264 1.00 98.06 95 GLU A O 1
ATOM 761 N N . GLU A 1 96 ? 15.031 -3.399 -18.783 1.00 98.19 96 GLU A N 1
ATOM 762 C CA . GLU A 1 96 ? 15.605 -4.132 -19.913 1.00 98.19 96 GLU A CA 1
ATOM 763 C C . GLU A 1 96 ? 15.186 -3.512 -21.253 1.00 98.19 96 GLU A C 1
ATOM 765 O O . GLU A 1 96 ? 16.029 -3.200 -22.098 1.00 98.19 96 GLU A O 1
ATOM 770 N N . ARG A 1 97 ? 13.894 -3.211 -21.417 1.00 97.69 97 ARG A N 1
ATOM 771 C CA . ARG A 1 97 ? 13.374 -2.586 -22.639 1.00 97.69 97 ARG A CA 1
ATOM 772 C C . ARG A 1 97 ? 13.931 -1.180 -22.862 1.00 97.69 97 ARG A C 1
ATOM 774 O O . ARG A 1 97 ? 14.228 -0.814 -23.998 1.00 97.69 97 ARG A O 1
ATOM 781 N N . ASN A 1 98 ? 14.095 -0.392 -21.800 1.00 97.81 98 ASN A N 1
ATOM 782 C CA . ASN A 1 98 ? 14.738 0.920 -21.876 1.00 97.81 98 ASN A CA 1
ATOM 783 C C . ASN A 1 98 ? 16.195 0.802 -22.313 1.00 97.81 98 ASN A C 1
ATOM 785 O O . ASN A 1 98 ? 16.653 1.582 -23.145 1.00 97.81 98 ASN A O 1
ATOM 789 N N . LYS A 1 99 ? 16.920 -0.190 -21.792 1.00 98.25 99 LYS A N 1
ATOM 790 C CA . LYS A 1 99 ? 18.301 -0.448 -22.194 1.00 98.25 99 LYS A CA 1
ATOM 791 C C . LYS A 1 99 ? 18.398 -0.803 -23.678 1.00 98.25 99 LYS A C 1
ATOM 793 O O . LYS A 1 99 ? 19.228 -0.228 -24.378 1.00 98.25 99 LYS A O 1
ATOM 798 N N . GLU A 1 100 ? 17.534 -1.689 -24.172 1.00 98.12 100 GLU A N 1
ATOM 799 C CA . GLU A 1 100 ? 17.481 -2.040 -25.598 1.00 98.12 100 GLU A CA 1
ATOM 800 C C . GLU A 1 100 ? 17.135 -0.840 -26.487 1.00 98.12 100 GLU A C 1
ATOM 802 O O . GLU A 1 100 ? 17.736 -0.646 -27.545 1.00 98.12 100 GLU A O 1
ATOM 807 N N . LEU A 1 101 ? 16.150 -0.035 -26.079 1.00 98.06 101 LEU A N 1
ATOM 808 C CA . LEU A 1 101 ? 15.743 1.152 -26.828 1.00 98.06 101 LEU A CA 1
ATOM 809 C C . LEU A 1 101 ? 16.858 2.194 -26.880 1.00 98.06 101 LEU A C 1
ATOM 811 O O . LEU A 1 101 ? 17.090 2.761 -27.944 1.00 98.06 101 LEU A O 1
ATOM 815 N N . ASN A 1 102 ? 17.573 2.399 -25.775 1.00 98.06 102 ASN A N 1
ATOM 816 C CA . ASN A 1 102 ? 18.716 3.306 -25.737 1.00 98.06 102 ASN A CA 1
ATOM 817 C C . ASN A 1 102 ? 19.844 2.828 -26.655 1.00 98.06 102 ASN A C 1
ATOM 819 O O . ASN A 1 102 ? 20.364 3.633 -27.418 1.00 98.06 102 ASN A O 1
ATOM 823 N N . GLN A 1 103 ? 20.164 1.530 -26.668 1.00 98.19 103 GLN A N 1
ATOM 824 C CA . GLN A 1 103 ? 21.157 0.989 -27.605 1.00 98.19 103 GLN A CA 1
ATOM 825 C C . GLN A 1 103 ? 20.754 1.222 -29.064 1.00 98.19 103 GLN A C 1
ATOM 827 O O . GLN A 1 103 ? 21.543 1.737 -29.850 1.00 98.19 103 GLN A O 1
ATOM 832 N N . LYS A 1 104 ? 19.502 0.919 -29.427 1.00 98.25 104 LYS A N 1
ATOM 833 C CA . LYS A 1 104 ? 18.999 1.166 -30.790 1.00 98.25 104 LYS A CA 1
ATOM 834 C C . LYS A 1 104 ? 19.022 2.645 -31.153 1.00 98.25 104 LYS A C 1
ATOM 836 O O . LYS A 1 104 ? 19.296 2.993 -32.302 1.00 98.25 104 LYS A O 1
ATOM 841 N N . TRP A 1 105 ? 18.700 3.510 -30.196 1.00 98.00 105 TRP A N 1
ATOM 842 C CA . TRP A 1 105 ? 18.746 4.952 -30.386 1.00 98.00 105 TRP A CA 1
ATOM 843 C C . TRP A 1 105 ? 20.179 5.424 -30.644 1.00 98.00 105 TRP A C 1
ATOM 845 O O . TRP A 1 105 ? 20.401 6.137 -31.619 1.00 98.00 105 TRP A O 1
ATOM 855 N N . GLU A 1 106 ? 21.147 4.966 -29.849 1.00 98.12 106 GLU A N 1
ATOM 856 C CA . GLU A 1 106 ? 22.570 5.273 -30.034 1.00 98.12 106 GLU A CA 1
ATOM 857 C C . GLU A 1 106 ? 23.080 4.790 -31.398 1.00 98.12 106 GLU A C 1
ATOM 859 O O . GLU A 1 106 ? 23.685 5.564 -32.140 1.00 98.12 106 GLU A O 1
ATOM 864 N N . GLU A 1 107 ? 22.779 3.545 -31.777 1.00 98.00 107 GLU A N 1
ATOM 865 C CA . GLU A 1 107 ? 23.156 2.979 -33.077 1.00 98.00 107 GLU A CA 1
ATOM 866 C C . GLU A 1 107 ? 22.579 3.786 -34.244 1.00 98.00 107 GLU A C 1
ATOM 868 O O . GLU A 1 107 ? 23.298 4.133 -35.183 1.00 98.00 107 GLU A O 1
ATOM 873 N N . THR A 1 108 ? 21.288 4.116 -34.180 1.00 97.56 108 THR A N 1
ATOM 874 C CA . THR A 1 108 ? 20.607 4.876 -35.237 1.00 97.56 108 THR A CA 1
ATOM 875 C C . THR A 1 108 ? 21.136 6.308 -35.311 1.00 97.56 108 THR A C 1
ATOM 877 O O . THR A 1 108 ? 21.350 6.831 -36.404 1.00 97.56 108 THR A O 1
ATOM 880 N N . SER A 1 109 ? 21.388 6.939 -34.161 1.00 97.69 109 SER A N 1
ATOM 881 C CA . SER A 1 109 ? 21.979 8.277 -34.092 1.00 97.69 109 SER A CA 1
ATOM 882 C C . SER A 1 109 ? 23.365 8.290 -34.734 1.00 97.69 109 SER A C 1
ATOM 884 O O . SER A 1 109 ? 23.658 9.156 -35.556 1.00 97.69 109 SER A O 1
ATOM 886 N N . HIS A 1 110 ? 24.191 7.286 -34.437 1.00 97.81 110 HIS A N 1
ATOM 887 C CA . HIS A 1 110 ? 25.521 7.171 -35.022 1.00 97.81 110 HIS A CA 1
ATOM 888 C C . HIS A 1 110 ? 25.482 6.900 -36.536 1.00 97.81 110 HIS A C 1
ATOM 890 O O . HIS A 1 110 ? 26.270 7.462 -37.296 1.00 97.81 110 HIS A O 1
ATOM 896 N N . GLN A 1 111 ? 24.548 6.067 -37.007 1.00 97.38 111 GLN A N 1
ATOM 897 C CA . GLN A 1 111 ? 24.341 5.848 -38.443 1.00 97.38 111 GLN A CA 1
ATOM 898 C C . GLN A 1 111 ? 23.979 7.146 -39.169 1.00 97.38 111 GLN A C 1
ATOM 900 O O . GLN A 1 111 ? 24.555 7.435 -40.219 1.00 97.38 111 GLN A O 1
ATOM 905 N N . LEU A 1 112 ? 23.077 7.942 -38.593 1.00 97.38 112 LEU A N 1
ATOM 906 C CA . LEU A 1 112 ? 22.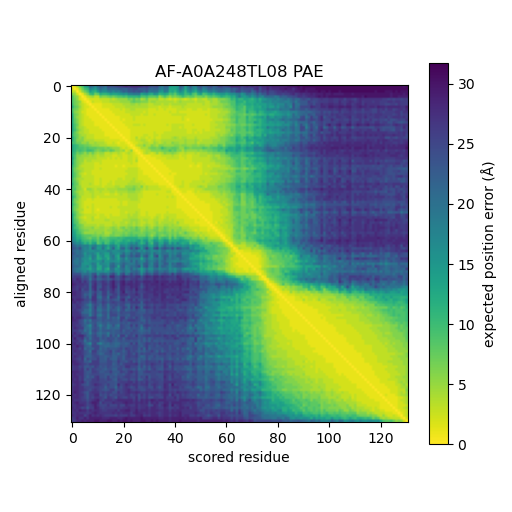680 9.227 -39.159 1.00 97.38 112 LEU A CA 1
ATOM 907 C C . LEU A 1 112 ? 23.853 10.215 -39.208 1.00 97.38 112 LEU A C 1
ATOM 909 O O . LEU A 1 112 ? 24.049 10.875 -40.226 1.00 97.38 112 LEU A O 1
ATOM 913 N N . GLU A 1 113 ? 24.658 10.299 -38.146 1.00 97.50 113 GLU A N 1
ATOM 914 C CA . GLU A 1 113 ? 25.867 11.136 -38.121 1.00 97.50 113 GLU A CA 1
ATOM 915 C C . GLU A 1 113 ? 26.855 10.754 -39.228 1.00 97.50 113 GLU A C 1
ATOM 917 O O . GLU A 1 113 ? 27.366 11.624 -39.939 1.00 97.50 113 GLU A O 1
ATOM 922 N N . ASN A 1 114 ? 27.087 9.454 -39.420 1.00 96.56 114 ASN A N 1
ATOM 923 C CA . ASN A 1 114 ? 27.954 8.960 -40.485 1.00 96.56 114 ASN A CA 1
ATOM 924 C C . ASN A 1 114 ? 27.407 9.324 -41.872 1.00 96.56 114 ASN A C 1
ATOM 926 O O . ASN A 1 114 ? 28.165 9.767 -42.736 1.00 96.56 114 ASN A O 1
ATOM 930 N N . GLU A 1 1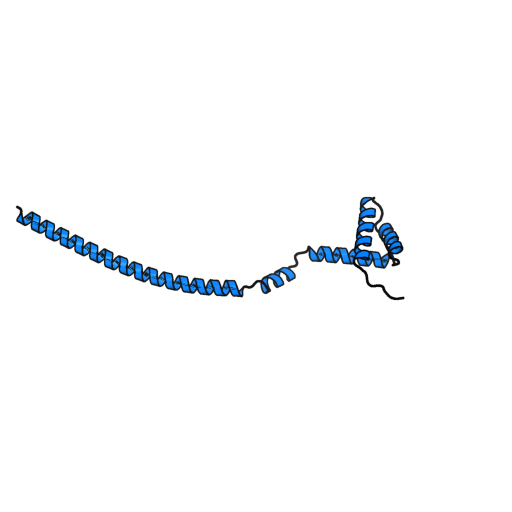15 ? 26.098 9.178 -42.095 1.00 96.94 115 GLU A N 1
ATOM 931 C CA . GLU A 1 115 ? 25.471 9.526 -43.373 1.00 96.94 115 GLU A CA 1
ATOM 932 C C . GLU A 1 115 ? 25.574 11.033 -43.663 1.00 96.94 115 GLU A C 1
ATOM 934 O O . GLU A 1 115 ? 25.951 11.432 -44.766 1.00 96.94 115 GLU A O 1
ATOM 939 N N . LEU A 1 116 ? 25.334 11.878 -42.654 1.00 96.62 116 LEU A N 1
ATOM 940 C CA . LEU A 1 116 ? 25.512 13.328 -42.757 1.00 96.62 116 LEU A CA 1
ATOM 941 C C . LEU A 1 116 ? 26.958 13.700 -43.110 1.00 96.62 116 LEU A C 1
ATOM 943 O O . LEU A 1 116 ? 27.174 14.508 -44.014 1.00 96.62 116 LEU A O 1
ATOM 947 N N . SER A 1 117 ? 27.944 13.059 -42.477 1.00 96.12 117 SER A N 1
ATOM 948 C CA . SER A 1 117 ? 29.363 13.275 -42.786 1.00 96.12 117 SER A CA 1
ATOM 949 C C . SER A 1 117 ? 29.711 12.911 -44.237 1.00 96.12 117 SER A C 1
ATOM 951 O O . SER A 1 117 ? 30.443 13.642 -44.912 1.00 96.12 117 SER A O 1
ATOM 953 N N . LEU A 1 118 ? 29.141 11.822 -44.767 1.00 96.75 118 LEU A N 1
ATOM 954 C CA . LEU A 1 118 ? 29.318 11.433 -46.170 1.00 96.75 118 LEU A CA 1
ATOM 955 C C . LEU A 1 118 ? 28.731 12.477 -47.130 1.00 96.75 118 LEU A C 1
ATOM 957 O O . LEU A 1 118 ? 29.382 12.838 -48.117 1.00 96.75 118 LEU A O 1
ATOM 961 N N . TYR A 1 119 ? 27.532 12.992 -46.840 1.00 96.12 119 TYR A N 1
ATOM 962 C CA . TYR A 1 119 ? 26.923 14.058 -47.641 1.00 96.12 119 TYR A CA 1
ATOM 963 C C . TYR A 1 119 ? 27.758 15.343 -47.617 1.00 96.12 119 TYR A C 1
ATOM 965 O O . TYR A 1 119 ? 27.951 15.967 -48.664 1.00 96.12 119 TYR A O 1
ATOM 973 N N . GLU A 1 120 ? 28.297 15.731 -46.461 1.00 95.56 120 GLU A N 1
ATOM 974 C CA . GLU A 1 120 ? 29.197 16.884 -46.340 1.00 95.56 120 GLU A CA 1
ATOM 975 C C . GLU A 1 120 ? 30.471 16.712 -47.176 1.00 95.56 120 GLU A C 1
ATOM 977 O O . GLU A 1 120 ? 30.857 17.626 -47.916 1.00 95.56 120 GLU A O 1
ATOM 982 N N . GLY A 1 121 ? 31.087 15.527 -47.124 1.00 94.69 121 GLY A N 1
ATOM 983 C CA . GLY A 1 121 ? 32.252 15.188 -47.939 1.00 94.69 121 GLY A CA 1
ATOM 984 C C . GLY A 1 121 ? 31.959 15.291 -49.437 1.00 94.69 121 GLY A C 1
ATOM 985 O O . GLY A 1 121 ? 32.693 15.957 -50.173 1.00 94.69 121 GLY A O 1
ATOM 986 N N . LEU A 1 122 ? 30.840 14.715 -49.890 1.00 96.06 122 LEU A N 1
ATOM 987 C CA . LEU A 1 122 ? 30.405 14.798 -51.285 1.00 96.06 122 LEU A CA 1
ATOM 988 C C . LEU A 1 122 ? 30.181 16.252 -51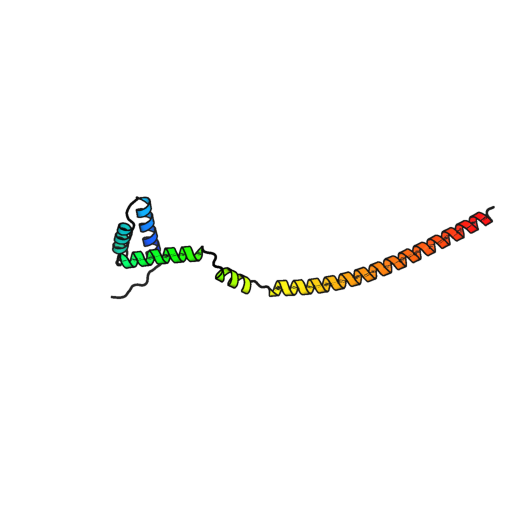.726 1.00 96.06 122 LEU A C 1
ATOM 990 O O . LEU A 1 122 ? 30.620 16.656 -52.804 1.00 96.06 122 LEU A O 1
ATOM 994 N N . MET A 1 123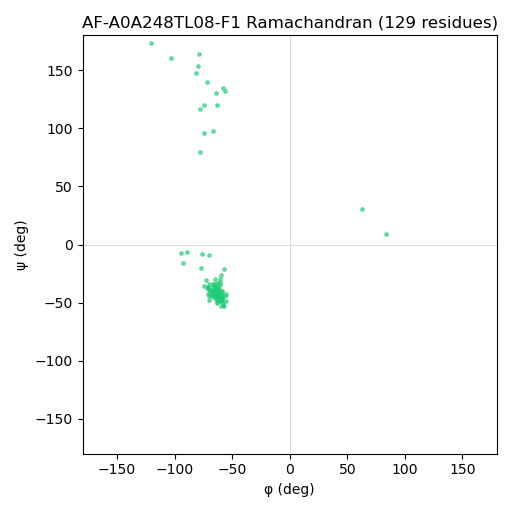 ? 29.536 17.057 -50.881 1.00 93.12 123 MET A N 1
ATOM 995 C CA . MET A 1 123 ? 29.315 18.480 -51.137 1.00 93.12 123 MET A CA 1
ATOM 996 C C . MET A 1 123 ? 30.624 19.269 -51.234 1.00 93.12 123 MET A C 1
ATOM 998 O O . MET A 1 123 ? 30.711 20.192 -52.047 1.00 93.12 123 MET A O 1
ATOM 1002 N N . SER A 1 124 ? 31.640 18.926 -50.437 1.00 93.12 124 SER A N 1
ATOM 1003 C CA . SER A 1 124 ? 32.974 19.531 -50.534 1.00 93.12 124 SER A CA 1
ATOM 1004 C C . SER A 1 124 ? 33.616 19.233 -51.888 1.00 93.12 124 SER A C 1
ATOM 1006 O O . SER A 1 124 ? 34.016 20.155 -52.597 1.00 93.12 124 SER A O 1
ATOM 1008 N N . VAL A 1 125 ? 33.609 17.965 -52.302 1.00 93.75 125 VAL A N 1
ATOM 1009 C CA . VAL A 1 125 ? 34.134 17.532 -53.603 1.00 93.75 125 VAL A CA 1
ATOM 1010 C C . VAL A 1 125 ? 33.403 18.238 -54.752 1.00 93.75 125 VAL A C 1
ATOM 1012 O O . VAL A 1 125 ? 34.029 18.826 -55.631 1.00 93.75 125 VAL A O 1
ATOM 1015 N N . MET A 1 126 ? 32.068 18.281 -54.724 1.00 89.81 126 MET A N 1
ATOM 1016 C CA . MET A 1 126 ? 31.275 18.989 -55.739 1.00 89.81 126 MET A CA 1
ATOM 1017 C C . MET A 1 126 ? 31.579 20.493 -55.814 1.00 89.81 126 MET A C 1
ATOM 1019 O O . MET A 1 126 ? 31.468 21.083 -56.890 1.00 89.81 126 MET A O 1
ATOM 1023 N N . LYS A 1 127 ? 31.934 21.134 -54.693 1.00 88.88 127 LYS A N 1
ATOM 1024 C CA . LYS A 1 127 ? 32.362 22.542 -54.671 1.00 88.88 127 LYS A CA 1
ATOM 1025 C C . LYS A 1 127 ? 33.747 22.725 -55.289 1.00 88.88 127 LYS A C 1
ATOM 1027 O O . LYS A 1 127 ? 33.959 23.731 -55.960 1.00 88.88 127 LYS A O 1
ATOM 1032 N N . GLU A 1 128 ? 34.663 21.784 -55.077 1.00 89.44 128 GLU A N 1
ATOM 1033 C CA . GLU A 1 128 ? 36.007 21.816 -55.662 1.00 89.44 128 GLU A CA 1
ATOM 1034 C C . GLU A 1 128 ? 35.975 21.653 -57.184 1.00 89.44 128 GLU A C 1
ATOM 1036 O O . GLU A 1 128 ? 36.595 22.449 -57.878 1.00 89.44 128 GLU A O 1
ATOM 1041 N N . TYR A 1 129 ? 35.175 20.722 -57.715 1.00 82.75 129 TYR A N 1
ATOM 1042 C CA . TYR A 1 129 ? 35.007 20.529 -59.167 1.00 82.75 129 TYR A CA 1
ATOM 1043 C C . TYR A 1 129 ? 34.238 21.654 -59.882 1.00 82.75 129 TYR A C 1
ATOM 1045 O O . TYR A 1 129 ? 34.145 21.655 -61.108 1.00 82.75 129 TYR A O 1
ATOM 1053 N N . ARG A 1 130 ? 33.640 22.590 -59.134 1.00 77.12 130 ARG A N 1
ATOM 1054 C CA . ARG A 1 130 ? 32.931 23.758 -59.682 1.00 77.12 130 ARG A CA 1
ATOM 1055 C C . ARG A 1 130 ? 33.828 25.005 -59.780 1.00 77.12 130 ARG A C 1
ATOM 1057 O O . ARG A 1 130 ? 33.371 26.016 -60.309 1.00 77.12 130 ARG A O 1
ATOM 1064 N N . LYS A 1 131 ? 35.053 24.954 -59.243 1.00 56.19 131 LYS A N 1
ATOM 1065 C CA . LYS A 1 131 ? 36.090 25.982 -59.431 1.00 56.19 131 LYS A CA 1
ATOM 1066 C C . LYS A 1 131 ? 36.897 25.703 -60.692 1.00 56.19 131 LYS A C 1
ATOM 1068 O O . LYS A 1 131 ? 37.303 26.704 -61.318 1.00 56.19 131 LYS A O 1
#

Secondary structure (DSSP, 8-state):
---PPPPHHHHHHHHHHHHHHHHHT--HHHHHHHHHHHHTS-HHHHHHHHHHHHHHHHHHHS--HHHHHHHHHHS-HHHHHHHHHHHHHHHHHHHHHHHHHHHHHHHHHHHHHHHHHHHHHHHHHHHHTT-

Foldseek 3Di:
DDPDDDDPVLVVQLVVLLVVCVVVVHDSLVSLVVSCVVVVHDSVVSVVSNVVVVVVVVVVPDDDVVVVVVCVVPPCVVVVVVVVVVVVVVVVVVVVVVVVVVVVVVVVVVVVVVVVVVVVVVVVVVVVVVD

Sequence (131 aa):
MTHASWQESDDQLLEELVNEYSQNGDSKADAFRMAAKKLGRTESACQTRYHNMKKTKEDATSLSIQKVIEYLKTTPDLLLLSENKALLLENEQLEERNKELNQKWEETSHQLENELSLYEGLMSVMKEYRK

Radius of gyration: 42.18 Å; Cα contacts (8 Å, |Δi|>4): 40; chains: 1; bounding box: 75×44×105 Å